Protein AF-A0A195DWX9-F1 (afdb_monomer_lite)

Sequence (64 aa):
MCLEAIDFKLDAWPYVMKWYDNFKRKHPDLWEIAASGMREISYFEKHPPVSDMDHPIHPVRKSA

Structure (mmCIF, N/CA/C/O backbone):
data_AF-A0A195DWX9-F1
#
_entry.id   AF-A0A195DWX9-F1
#
loop_
_atom_site.group_PDB
_atom_site.id
_atom_site.type_symbol
_atom_site.label_atom_id
_atom_site.label_alt_id
_atom_site.label_comp_id
_atom_site.label_asym_id
_atom_site.label_entity_id
_atom_site.label_seq_id
_atom_site.pdbx_PDB_ins_code
_atom_site.Cartn_x
_atom_site.Cartn_y
_atom_site.Cartn_z
_atom_site.occupancy
_atom_site.B_iso_or_equiv
_atom_site.auth_seq_id
_atom_site.auth_comp_id
_atom_site.auth_asym_id
_atom_site.auth_atom_id
_atom_site.pdbx_PDB_model_num
ATOM 1 N N . MET A 1 1 ? 0.994 -1.254 1.440 1.00 71.12 1 MET A N 1
ATOM 2 C CA . MET A 1 1 ? 1.047 -0.781 0.041 1.00 71.12 1 MET A CA 1
ATOM 3 C C . MET A 1 1 ? 2.078 -1.555 -0.749 1.00 71.12 1 MET A C 1
ATOM 5 O O . MET A 1 1 ? 1.726 -2.623 -1.209 1.00 71.12 1 MET A O 1
ATOM 9 N N . CYS A 1 2 ? 3.344 -1.139 -0.834 1.00 82.88 2 CYS A N 1
ATOM 10 C CA . CYS A 1 2 ? 4.314 -1.836 -1.694 1.00 82.88 2 CYS A CA 1
ATOM 11 C C . CYS A 1 2 ? 4.600 -3.282 -1.252 1.00 82.88 2 CYS A C 1
ATOM 13 O O . CYS A 1 2 ? 4.802 -4.143 -2.093 1.00 82.88 2 CYS A O 1
ATOM 15 N N . LEU A 1 3 ? 4.527 -3.562 0.055 1.00 86.25 3 LEU A N 1
ATOM 16 C CA . LEU A 1 3 ? 4.635 -4.925 0.590 1.00 86.25 3 LEU A CA 1
ATOM 17 C C . LEU A 1 3 ? 3.517 -5.858 0.086 1.00 86.25 3 LEU A C 1
ATOM 19 O O . LEU A 1 3 ? 3.762 -7.030 -0.159 1.00 86.25 3 LEU A O 1
ATOM 23 N N . GLU A 1 4 ? 2.305 -5.341 -0.137 1.00 87.25 4 GLU A N 1
ATOM 24 C CA . GLU A 1 4 ? 1.209 -6.141 -0.707 1.00 87.25 4 GLU A CA 1
ATOM 25 C C . GLU A 1 4 ? 1.469 -6.474 -2.181 1.00 87.25 4 GLU A C 1
ATOM 27 O O . GLU A 1 4 ? 1.153 -7.574 -2.619 1.00 87.25 4 GLU A O 1
ATOM 32 N N . ALA A 1 5 ? 2.089 -5.557 -2.932 1.00 88.12 5 ALA A N 1
ATOM 33 C CA . ALA A 1 5 ? 2.423 -5.768 -4.343 1.00 88.12 5 ALA A CA 1
ATOM 34 C C . ALA A 1 5 ? 3.430 -6.914 -4.562 1.00 88.12 5 ALA A C 1
ATOM 36 O O . ALA A 1 5 ? 3.505 -7.452 -5.661 1.00 88.12 5 ALA A O 1
ATOM 37 N N . ILE A 1 6 ? 4.166 -7.302 -3.516 1.00 87.31 6 ILE A N 1
ATOM 38 C CA . ILE A 1 6 ? 5.110 -8.431 -3.515 1.00 87.31 6 ILE A CA 1
ATOM 39 C C . ILE A 1 6 ? 4.591 -9.635 -2.700 1.00 87.31 6 ILE A C 1
ATOM 41 O O . ILE A 1 6 ? 5.366 -10.477 -2.262 1.00 87.31 6 ILE A O 1
ATOM 45 N N . ASP A 1 7 ? 3.281 -9.683 -2.440 1.00 88.81 7 ASP A N 1
ATOM 46 C CA . ASP A 1 7 ? 2.574 -10.714 -1.660 1.00 88.81 7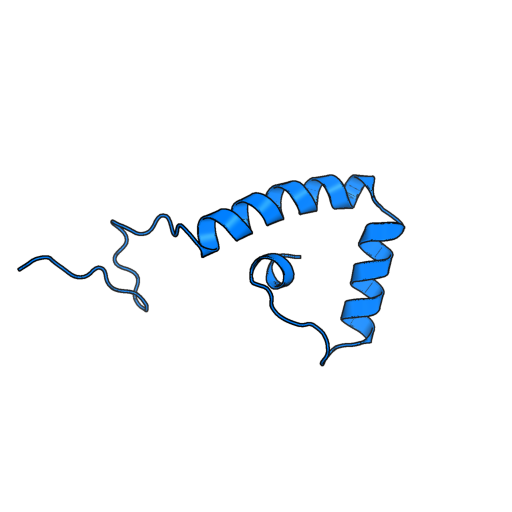 ASP A CA 1
ATOM 47 C C . ASP A 1 7 ? 3.078 -10.942 -0.219 1.00 88.81 7 ASP A C 1
ATOM 49 O O . ASP A 1 7 ? 2.846 -11.989 0.395 1.00 88.81 7 ASP A O 1
ATOM 53 N N . PHE A 1 8 ? 3.733 -9.943 0.376 1.00 91.31 8 PHE A N 1
ATOM 54 C CA . PHE A 1 8 ? 4.166 -10.017 1.766 1.00 91.31 8 PHE A CA 1
ATOM 55 C C . PHE A 1 8 ? 2.955 -9.989 2.707 1.00 91.31 8 PHE A C 1
ATOM 57 O O . PHE A 1 8 ? 2.129 -9.069 2.673 1.00 91.31 8 PHE A O 1
ATOM 64 N N . LYS A 1 9 ? 2.857 -10.990 3.586 1.00 92.12 9 LYS A N 1
ATOM 65 C CA . LYS A 1 9 ? 1.755 -11.101 4.546 1.00 92.12 9 LYS A CA 1
ATOM 66 C C . LYS A 1 9 ? 2.010 -10.214 5.765 1.00 92.12 9 LYS A C 1
ATOM 68 O O . LYS A 1 9 ? 3.101 -10.182 6.321 1.00 92.12 9 LYS A O 1
ATOM 73 N N . LEU A 1 10 ? 0.979 -9.477 6.177 1.00 92.50 10 LEU A N 1
ATOM 74 C CA . LEU A 1 10 ? 1.003 -8.598 7.356 1.00 92.50 10 LEU A CA 1
ATOM 75 C C . LEU A 1 10 ? 0.392 -9.265 8.599 1.00 92.50 10 LEU A C 1
ATOM 77 O O . LEU A 1 10 ? 0.024 -8.583 9.554 1.00 92.50 10 LEU A O 1
ATOM 81 N N . ASP A 1 11 ? 0.260 -10.587 8.582 1.00 92.69 11 ASP A N 1
ATOM 82 C CA . ASP A 1 11 ? -0.355 -11.406 9.630 1.00 92.69 11 ASP A CA 1
ATOM 83 C C . ASP A 1 11 ? 0.320 -11.232 10.998 1.00 92.69 11 ASP A C 1
ATOM 85 O O . ASP A 1 11 ? -0.367 -11.143 12.017 1.00 92.69 11 ASP A O 1
ATOM 89 N N . ALA A 1 12 ? 1.644 -11.064 11.023 1.00 96.50 12 ALA A N 1
ATOM 90 C CA . ALA A 1 12 ? 2.390 -10.764 12.245 1.00 96.50 12 ALA A CA 1
ATOM 91 C C . ALA A 1 12 ? 2.098 -9.363 12.836 1.00 96.50 12 ALA A C 1
ATOM 93 O O . ALA A 1 12 ? 2.462 -9.093 13.982 1.00 96.50 12 ALA A O 1
ATOM 94 N N . TRP A 1 13 ? 1.417 -8.471 12.103 1.00 96.00 13 TRP A N 1
ATOM 95 C CA . TRP A 1 13 ? 1.122 -7.094 12.524 1.00 96.00 13 TRP A CA 1
ATOM 96 C C . TRP A 1 13 ? -0.376 -6.764 12.404 1.00 96.00 13 TRP A C 1
ATOM 98 O O . TRP A 1 13 ? -0.785 -5.970 11.549 1.00 96.00 13 TRP A O 1
ATOM 108 N N . PRO A 1 14 ? -1.226 -7.292 13.303 1.00 96.38 14 PRO A N 1
ATOM 109 C CA . PRO A 1 14 ? -2.683 -7.196 13.180 1.00 96.38 14 PRO A CA 1
ATOM 110 C C . PRO A 1 14 ? -3.210 -5.755 13.183 1.00 96.38 14 PRO A C 1
ATOM 112 O O . PRO A 1 14 ? -4.170 -5.438 12.479 1.00 96.38 14 PRO A O 1
ATOM 115 N N . TYR A 1 15 ? -2.577 -4.850 13.935 1.00 97.56 15 TYR A N 1
ATOM 116 C CA . TYR A 1 15 ? -2.967 -3.437 13.945 1.00 97.56 15 TYR A CA 1
ATOM 117 C C . TYR A 1 15 ? -2.588 -2.709 12.655 1.00 97.56 15 TYR A C 1
ATOM 119 O O . TYR A 1 15 ? -3.340 -1.841 12.214 1.00 97.56 15 TYR A O 1
ATOM 127 N N . VAL A 1 16 ? -1.469 -3.085 12.028 1.00 95.88 16 VAL A N 1
ATOM 128 C CA . VAL A 1 16 ? -1.054 -2.533 10.731 1.00 95.88 16 VAL A CA 1
ATOM 129 C C . VAL A 1 16 ? -2.006 -3.017 9.646 1.00 95.88 16 VAL A C 1
ATOM 131 O O . VAL A 1 16 ? -2.517 -2.198 8.889 1.00 95.88 16 VAL A O 1
ATOM 134 N N . MET A 1 17 ? -2.319 -4.316 9.627 1.00 95.31 17 MET A N 1
ATOM 135 C CA . MET A 1 17 ? -3.310 -4.892 8.716 1.00 95.31 17 MET A CA 1
ATOM 136 C C . MET A 1 17 ? -4.672 -4.194 8.860 1.00 95.31 17 MET A C 1
ATOM 138 O O . MET A 1 17 ? -5.216 -3.682 7.886 1.00 95.31 17 MET A O 1
ATOM 142 N N . LYS A 1 18 ? -5.169 -4.032 10.095 1.00 96.56 18 LYS A N 1
ATOM 143 C CA . LYS A 1 18 ? -6.432 -3.329 10.368 1.00 96.56 18 LYS A CA 1
ATOM 144 C C . LYS A 1 18 ? -6.407 -1.858 9.949 1.00 96.56 18 LYS A C 1
ATOM 146 O O . LYS A 1 18 ? -7.413 -1.348 9.453 1.00 96.56 18 LYS A O 1
ATOM 151 N N . TRP A 1 19 ? -5.318 -1.136 10.208 1.00 96.56 19 TRP A N 1
ATOM 152 C CA . TRP A 1 19 ? -5.171 0.252 9.759 1.00 96.56 19 TRP A CA 1
ATOM 153 C C . TRP A 1 19 ? -5.230 0.328 8.234 1.00 96.56 19 TRP A C 1
ATOM 155 O O . TRP A 1 19 ? -5.975 1.138 7.684 1.00 96.56 19 TRP A O 1
ATOM 165 N N . TYR A 1 20 ? -4.504 -0.566 7.572 1.00 95.06 20 TYR A N 1
ATOM 166 C CA . TYR A 1 20 ? -4.386 -0.603 6.130 1.00 95.06 20 TYR A CA 1
ATOM 167 C C . TYR A 1 20 ? -5.723 -0.911 5.447 1.00 95.06 20 TYR A C 1
ATOM 169 O O . TYR A 1 20 ? -6.149 -0.158 4.575 1.00 95.06 20 TYR A O 1
ATOM 177 N N . ASP A 1 21 ? -6.455 -1.923 5.915 1.00 94.81 21 ASP A N 1
ATOM 178 C CA . ASP A 1 21 ? -7.790 -2.248 5.396 1.00 94.81 21 ASP A CA 1
ATOM 179 C C . ASP A 1 21 ? -8.791 -1.110 5.625 1.00 94.81 21 ASP A C 1
ATOM 181 O O . ASP A 1 21 ? -9.621 -0.794 4.767 1.00 94.81 21 ASP A O 1
ATOM 185 N N . ASN A 1 22 ? -8.705 -0.439 6.779 1.00 97.56 22 ASN A N 1
ATOM 186 C CA . ASN A 1 22 ? -9.537 0.728 7.049 1.00 97.56 22 ASN A CA 1
ATOM 187 C C . ASN A 1 22 ? -9.204 1.902 6.131 1.00 97.56 22 ASN A C 1
ATOM 189 O O . ASN A 1 22 ? -10.132 2.597 5.724 1.00 97.56 22 ASN A O 1
ATOM 193 N N . PHE A 1 23 ? -7.932 2.122 5.801 1.00 96.19 23 PHE A N 1
ATOM 194 C CA . PHE A 1 23 ? -7.525 3.164 4.864 1.00 96.19 23 PHE A CA 1
ATOM 195 C C . PHE A 1 23 ? -8.151 2.931 3.485 1.00 96.19 23 PHE A C 1
ATOM 197 O O . PHE A 1 23 ? -8.859 3.813 3.000 1.00 96.19 23 PHE A O 1
ATOM 204 N N . LYS A 1 24 ? -8.011 1.718 2.923 1.00 95.19 24 LYS A N 1
ATOM 205 C CA . LYS A 1 24 ? -8.599 1.354 1.618 1.00 95.19 24 LYS A CA 1
ATOM 206 C C . LYS A 1 24 ? -10.103 1.624 1.558 1.00 95.19 24 LYS A C 1
ATOM 208 O O . LYS A 1 2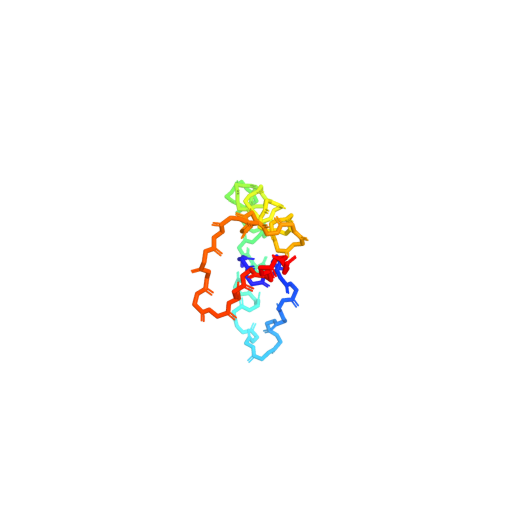4 ? -10.614 2.124 0.564 1.00 95.19 24 LYS A O 1
ATOM 213 N N . ARG A 1 25 ? -10.820 1.285 2.636 1.00 97.06 25 ARG A N 1
ATOM 214 C CA . ARG A 1 25 ? -12.283 1.407 2.705 1.00 97.06 25 ARG A CA 1
ATOM 215 C C . ARG A 1 25 ? -12.765 2.833 2.965 1.00 97.06 25 ARG A C 1
ATOM 217 O O . ARG A 1 25 ? -13.817 3.210 2.463 1.00 97.06 25 ARG A O 1
ATOM 224 N N . LYS A 1 26 ? -12.062 3.592 3.810 1.00 98.19 26 LYS A N 1
ATOM 225 C CA . LYS A 1 26 ? -12.497 4.933 4.238 1.00 98.19 26 LYS A CA 1
ATOM 226 C C . LYS A 1 26 ? -12.052 6.045 3.293 1.00 98.19 26 LYS A C 1
ATOM 228 O O . LYS A 1 26 ? -12.701 7.083 3.275 1.00 98.19 26 LYS A O 1
ATOM 233 N N . HIS A 1 27 ? -10.980 5.825 2.537 1.00 97.25 27 HIS A N 1
ATOM 234 C CA . HIS A 1 27 ? -10.408 6.795 1.604 1.00 97.25 27 HIS A CA 1
ATOM 235 C C . HIS A 1 27 ? -10.178 6.143 0.230 1.00 97.25 27 HIS A C 1
ATOM 237 O O . HIS A 1 27 ? -9.029 5.977 -0.189 1.00 97.25 27 HIS A O 1
ATOM 243 N N . PRO A 1 28 ? -11.249 5.686 -0.450 1.00 96.62 28 PRO A N 1
ATOM 244 C CA . PRO A 1 28 ? -11.130 4.971 -1.721 1.00 96.62 28 PRO A CA 1
ATOM 245 C C . PRO A 1 28 ? -10.512 5.832 -2.835 1.00 96.62 28 PRO A C 1
ATOM 247 O O . PRO A 1 28 ? -9.808 5.306 -3.689 1.00 96.62 28 PRO A O 1
ATOM 250 N N . ASP A 1 29 ? -10.723 7.145 -2.785 1.00 96.69 29 ASP A N 1
ATOM 251 C CA . ASP A 1 29 ? -10.139 8.151 -3.673 1.00 96.69 29 ASP A CA 1
ATOM 252 C C . ASP A 1 29 ? -8.608 8.206 -3.559 1.00 96.69 29 ASP A C 1
ATOM 254 O O . ASP A 1 29 ? -7.889 8.147 -4.555 1.00 96.69 29 ASP A O 1
ATOM 258 N N . LEU A 1 30 ? -8.086 8.235 -2.330 1.00 95.69 30 LEU A N 1
ATOM 259 C CA . LEU A 1 30 ? -6.643 8.187 -2.084 1.00 95.69 30 LEU A CA 1
ATOM 260 C C . LEU A 1 30 ? -6.069 6.800 -2.384 1.00 95.69 30 LEU A C 1
ATOM 262 O O . LEU A 1 30 ? -4.932 6.667 -2.846 1.00 95.69 30 LEU A O 1
ATOM 266 N N . TRP A 1 31 ? -6.853 5.755 -2.125 1.00 95.38 31 TRP A N 1
ATOM 267 C CA . TRP A 1 31 ? -6.468 4.386 -2.423 1.00 95.38 31 TRP A CA 1
ATOM 268 C C . TRP A 1 31 ? -6.315 4.130 -3.924 1.00 95.38 31 TRP A C 1
ATOM 270 O O . TRP A 1 31 ? -5.412 3.395 -4.315 1.00 95.38 31 TRP A O 1
ATOM 280 N N . GLU A 1 32 ? -7.136 4.744 -4.773 1.00 95.38 32 GLU A N 1
ATOM 281 C CA . GLU A 1 32 ? -7.056 4.578 -6.227 1.00 95.38 32 GLU A CA 1
ATOM 282 C C . GLU A 1 32 ? -5.680 4.981 -6.784 1.00 95.38 32 GLU A C 1
ATOM 284 O O . GLU A 1 32 ? -5.089 4.248 -7.585 1.00 95.38 32 GLU A O 1
ATOM 289 N N . ILE A 1 33 ? -5.116 6.081 -6.273 1.00 94.00 33 ILE A N 1
ATOM 290 C CA . ILE A 1 33 ? -3.766 6.553 -6.617 1.00 94.00 33 ILE A CA 1
ATOM 291 C C . ILE A 1 33 ? -2.729 5.482 -6.25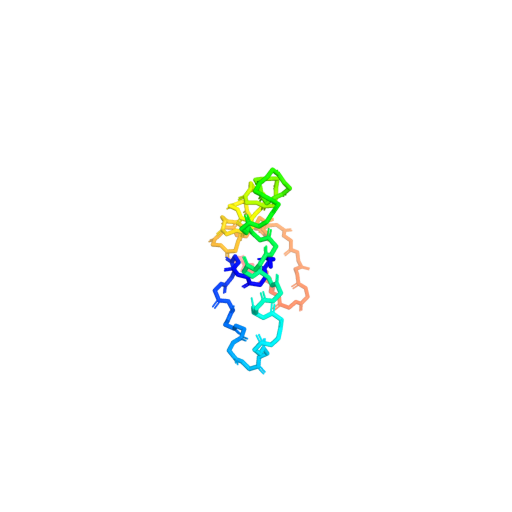8 1.00 94.00 33 ILE A C 1
ATOM 293 O O . ILE A 1 33 ? -1.905 5.081 -7.086 1.00 94.00 33 ILE A O 1
ATOM 297 N N . ALA A 1 34 ? -2.799 4.968 -5.029 1.00 92.25 34 ALA A N 1
ATOM 298 C CA . ALA A 1 34 ? -1.913 3.912 -4.556 1.00 92.25 34 ALA A CA 1
ATOM 299 C C . ALA A 1 34 ? -2.060 2.614 -5.366 1.00 92.25 34 ALA A C 1
ATOM 301 O O . ALA A 1 34 ? -1.063 1.973 -5.697 1.00 92.25 34 ALA A O 1
ATOM 302 N N . ALA A 1 35 ? -3.289 2.231 -5.716 1.00 92.44 35 ALA A N 1
ATOM 303 C CA . ALA A 1 35 ? -3.591 1.021 -6.470 1.00 92.44 35 ALA A CA 1
ATOM 304 C C . ALA A 1 35 ? -3.033 1.053 -7.899 1.00 92.44 35 ALA A C 1
ATOM 306 O O . ALA A 1 35 ? -2.702 -0.003 -8.444 1.00 92.44 35 ALA A O 1
ATOM 307 N N . SER A 1 36 ? -2.905 2.236 -8.510 1.00 92.62 36 SER A N 1
ATOM 308 C CA . SER A 1 36 ? -2.184 2.385 -9.780 1.00 92.62 36 SER A CA 1
ATOM 309 C C . SER A 1 36 ? -0.699 2.057 -9.615 1.00 92.62 36 SER A C 1
ATOM 311 O O . SER A 1 36 ? -0.194 1.159 -10.285 1.00 92.62 36 SER A O 1
ATOM 313 N N . GLY A 1 37 ? -0.021 2.689 -8.651 1.00 90.94 37 GLY A N 1
ATOM 314 C CA . GLY A 1 37 ? 1.401 2.431 -8.394 1.00 90.94 37 GLY A CA 1
ATOM 315 C C . GLY A 1 37 ? 1.689 0.980 -7.988 1.00 90.94 37 GLY A C 1
ATOM 316 O O . GLY A 1 37 ? 2.676 0.393 -8.418 1.00 90.94 37 GLY A O 1
ATOM 317 N N . MET A 1 38 ? 0.801 0.342 -7.220 1.00 91.19 38 MET A N 1
ATOM 318 C CA . MET A 1 38 ? 0.960 -1.072 -6.859 1.00 91.19 38 MET A CA 1
ATOM 319 C C . MET A 1 38 ? 0.898 -2.018 -8.063 1.00 91.19 38 MET A C 1
ATOM 321 O O . MET A 1 38 ? 1.587 -3.039 -8.054 1.00 91.19 38 MET A O 1
ATOM 325 N N . ARG A 1 39 ? 0.103 -1.704 -9.096 1.00 91.31 39 ARG A N 1
ATOM 326 C CA . ARG A 1 39 ? 0.067 -2.498 -10.336 1.00 91.31 39 ARG A CA 1
ATOM 327 C C . ARG A 1 39 ? 1.404 -2.436 -11.069 1.00 91.31 39 ARG A C 1
ATOM 329 O O . ARG A 1 39 ? 1.890 -3.473 -11.510 1.00 91.31 39 ARG A O 1
ATOM 336 N N . GLU A 1 40 ? 2.017 -1.258 -11.133 1.00 91.38 40 GLU A N 1
ATOM 337 C CA . GLU A 1 40 ? 3.354 -1.087 -11.711 1.00 91.38 40 GLU A CA 1
ATOM 338 C C . GLU A 1 40 ? 4.419 -1.834 -10.903 1.00 91.38 40 GLU A C 1
ATOM 340 O O . GLU A 1 40 ? 5.201 -2.589 -11.471 1.00 91.38 40 GLU A O 1
ATOM 345 N N . ILE A 1 41 ? 4.405 -1.714 -9.572 1.00 90.00 41 ILE A N 1
ATOM 346 C CA . ILE A 1 41 ? 5.339 -2.448 -8.702 1.00 90.00 41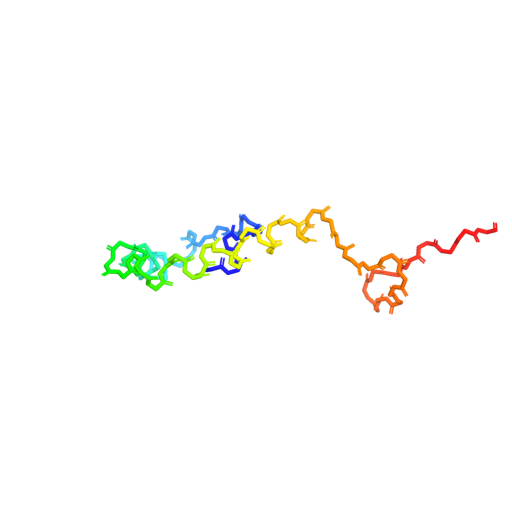 ILE A CA 1
ATOM 347 C C . ILE A 1 41 ? 5.189 -3.962 -8.897 1.00 90.00 41 ILE A C 1
ATOM 349 O O . ILE A 1 41 ? 6.190 -4.656 -9.040 1.00 90.00 41 ILE A O 1
ATOM 353 N N . SER A 1 42 ? 3.953 -4.467 -8.970 1.00 89.19 42 SER A N 1
ATOM 354 C CA . SER A 1 42 ? 3.684 -5.893 -9.218 1.00 89.19 42 SER A CA 1
ATOM 355 C C . SER A 1 42 ? 4.192 -6.349 -10.591 1.00 89.19 42 SER A C 1
ATOM 357 O O . SER A 1 42 ? 4.562 -7.507 -10.770 1.00 89.19 42 SER A O 1
ATOM 359 N N . TYR A 1 43 ? 4.185 -5.456 -11.586 1.00 90.38 43 TYR A N 1
ATOM 360 C CA . TYR A 1 43 ? 4.751 -5.734 -12.901 1.00 90.38 43 TYR A CA 1
ATOM 361 C C . TYR A 1 43 ? 6.279 -5.792 -12.843 1.00 90.38 43 TYR A C 1
ATOM 363 O O . TYR A 1 43 ? 6.851 -6.762 -13.334 1.00 90.38 43 TYR A O 1
ATOM 371 N N . PHE A 1 44 ? 6.929 -4.802 -12.225 1.00 86.88 44 PHE A N 1
ATOM 372 C CA . PHE A 1 44 ? 8.390 -4.724 -12.135 1.00 86.88 44 PHE A CA 1
ATOM 373 C C . PHE A 1 44 ? 9.006 -5.779 -11.220 1.00 86.88 44 PHE A C 1
ATOM 375 O O . PHE A 1 44 ? 10.127 -6.203 -11.473 1.00 86.88 44 PHE A O 1
ATOM 382 N N . GLU A 1 45 ? 8.287 -6.244 -10.198 1.00 85.00 45 GLU A N 1
ATOM 383 C CA . GLU A 1 45 ? 8.721 -7.388 -9.388 1.00 85.00 45 GLU A CA 1
ATOM 384 C C . GLU A 1 45 ? 8.901 -8.645 -10.256 1.00 85.00 45 GLU A C 1
ATOM 386 O O . GLU A 1 45 ? 9.893 -9.357 -10.116 1.00 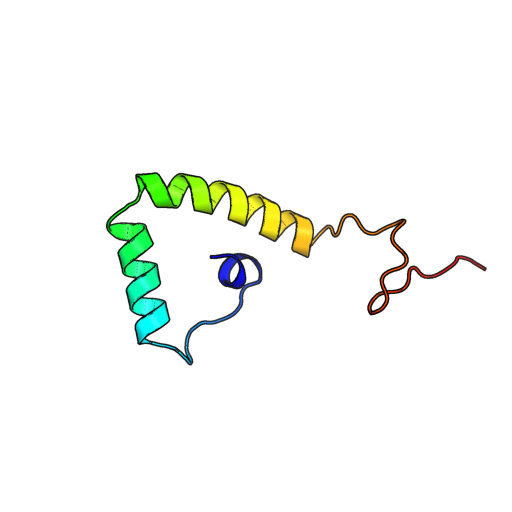85.00 45 GLU A O 1
ATOM 391 N N . LYS A 1 46 ? 8.015 -8.843 -11.240 1.00 85.19 46 LYS A N 1
ATOM 392 C CA . LYS A 1 46 ? 8.075 -9.954 -12.206 1.00 85.19 46 LYS A CA 1
ATOM 393 C C . LYS A 1 46 ? 8.952 -9.661 -13.425 1.00 85.19 46 LYS A C 1
ATOM 395 O O . LYS A 1 46 ? 9.431 -10.590 -14.069 1.00 85.19 46 LYS A O 1
ATOM 400 N N . HIS A 1 47 ? 9.139 -8.384 -13.753 1.00 84.75 47 HIS A N 1
ATOM 401 C CA . HIS A 1 47 ? 9.870 -7.901 -14.929 1.00 84.75 47 HIS A CA 1
ATOM 402 C C . HIS A 1 47 ? 10.860 -6.804 -14.519 1.00 84.75 47 HIS A C 1
ATOM 404 O O . HIS A 1 47 ? 10.664 -5.629 -14.852 1.00 84.75 47 HIS A O 1
ATOM 410 N N . PRO A 1 48 ? 11.911 -7.152 -13.761 1.00 76.81 48 PRO A N 1
ATOM 411 C CA . PRO A 1 48 ? 12.831 -6.160 -13.235 1.00 76.81 48 PRO A CA 1
ATOM 412 C C . PRO A 1 48 ? 13.597 -5.489 -14.392 1.00 76.81 48 PRO A C 1
ATOM 414 O O . PRO A 1 48 ? 14.207 -6.188 -15.206 1.00 76.81 48 PRO A O 1
ATOM 417 N N . PRO A 1 49 ? 13.605 -4.144 -14.492 1.00 72.06 49 PRO A N 1
ATOM 418 C CA . PRO A 1 49 ? 14.254 -3.406 -15.580 1.00 72.06 49 PRO A CA 1
ATOM 419 C C . PRO A 1 49 ? 15.770 -3.275 -15.342 1.00 72.06 49 PRO A C 1
ATOM 421 O O . PRO A 1 49 ? 16.328 -2.182 -15.343 1.00 72.06 49 PRO A O 1
ATOM 424 N N . VAL A 1 50 ? 16.438 -4.397 -15.064 1.00 68.12 50 VAL A N 1
ATOM 425 C CA . VAL A 1 50 ? 17.835 -4.450 -14.590 1.00 68.12 50 VAL A CA 1
ATOM 426 C C . VAL A 1 50 ? 18.768 -5.196 -15.542 1.00 68.12 50 VAL A C 1
ATOM 428 O O . VAL A 1 50 ? 19.884 -5.526 -15.157 1.00 68.12 50 VAL A O 1
ATOM 431 N N . SER A 1 51 ? 18.344 -5.456 -16.783 1.00 64.31 51 SER A N 1
ATOM 432 C CA . SER A 1 51 ? 19.135 -6.214 -17.768 1.00 64.31 51 SER A CA 1
ATOM 433 C C . SER A 1 51 ? 20.536 -5.643 -18.012 1.00 64.31 51 SER A C 1
ATOM 435 O O . SER A 1 51 ? 21.445 -6.414 -18.301 1.00 64.31 51 SER A O 1
ATOM 437 N N . ASP A 1 52 ? 20.723 -4.335 -17.810 1.00 67.75 52 ASP A N 1
ATOM 438 C CA . ASP A 1 52 ? 22.005 -3.640 -17.987 1.00 67.75 52 ASP A CA 1
ATOM 439 C C . ASP A 1 52 ? 22.588 -3.076 -16.675 1.00 67.75 52 ASP A C 1
ATOM 441 O O . ASP A 1 52 ? 23.564 -2.326 -16.692 1.00 67.75 52 ASP A O 1
ATOM 445 N N . MET A 1 53 ? 21.989 -3.396 -15.521 1.00 70.12 53 MET A N 1
ATOM 446 C CA . MET A 1 53 ? 22.381 -2.821 -14.233 1.00 70.12 53 MET A CA 1
ATOM 447 C C . MET A 1 53 ? 23.334 -3.767 -13.495 1.00 70.12 53 MET A C 1
ATOM 449 O O . MET A 1 53 ? 22.951 -4.877 -13.132 1.00 70.12 53 MET A O 1
ATOM 453 N N . ASP A 1 54 ? 24.570 -3.328 -13.232 1.00 71.25 54 ASP A N 1
ATOM 454 C CA . ASP A 1 54 ? 25.533 -4.082 -12.414 1.00 71.25 54 ASP A CA 1
ATOM 455 C C . ASP A 1 54 ? 25.142 -3.978 -10.928 1.00 71.25 54 ASP A C 1
ATOM 457 O O . ASP A 1 54 ? 25.670 -3.175 -10.157 1.00 71.25 54 ASP A O 1
ATOM 461 N N . HIS A 1 55 ? 24.090 -4.711 -10.552 1.00 67.81 55 HIS A N 1
ATOM 462 C CA . HIS A 1 55 ? 23.505 -4.640 -9.221 1.00 67.81 55 HIS A CA 1
ATOM 463 C C . HIS A 1 55 ? 24.385 -5.400 -8.213 1.00 67.81 55 HIS A C 1
ATOM 465 O O . HIS A 1 55 ? 24.629 -6.594 -8.405 1.00 67.81 55 HIS A O 1
ATOM 471 N N . PRO A 1 56 ? 24.786 -4.789 -7.080 1.00 74.56 56 PRO A N 1
ATOM 472 C CA . PRO A 1 56 ? 25.750 -5.380 -6.142 1.00 74.56 56 PRO A CA 1
ATOM 473 C C . PRO A 1 56 ? 25.275 -6.692 -5.496 1.00 74.56 56 PRO A C 1
ATOM 475 O O . PRO A 1 56 ? 26.090 -7.465 -5.001 1.00 74.56 56 PRO A O 1
ATOM 478 N N . ILE A 1 57 ? 23.963 -6.951 -5.498 1.00 73.25 57 ILE A N 1
ATOM 479 C CA . ILE A 1 57 ? 23.348 -8.177 -4.955 1.00 73.25 57 ILE A CA 1
ATOM 480 C C . ILE A 1 57 ? 22.843 -9.109 -6.079 1.00 73.25 57 ILE A C 1
ATOM 482 O O . ILE A 1 57 ? 22.651 -10.301 -5.857 1.00 73.25 57 ILE A O 1
ATOM 486 N N . HIS A 1 58 ? 22.655 -8.594 -7.301 1.00 64.62 58 HIS A N 1
ATOM 487 C CA . HIS A 1 58 ? 22.075 -9.335 -8.433 1.00 64.62 58 HIS A CA 1
ATOM 488 C C . HIS A 1 58 ? 22.874 -9.080 -9.723 1.00 64.62 58 HIS A C 1
ATOM 490 O O . HIS A 1 58 ? 22.358 -8.445 -10.642 1.00 64.62 58 HIS A O 1
ATOM 496 N N . PRO A 1 59 ? 24.137 -9.536 -9.799 1.00 65.19 59 PRO A N 1
ATOM 497 C CA . PRO A 1 59 ? 24.982 -9.281 -10.957 1.00 65.19 59 PRO A CA 1
ATOM 498 C C . PRO A 1 59 ? 24.409 -9.944 -12.214 1.00 65.19 59 PRO A C 1
ATOM 500 O O . PRO A 1 59 ? 23.989 -11.107 -12.191 1.00 65.19 59 PRO A O 1
ATOM 503 N N . VAL A 1 60 ? 24.426 -9.216 -13.331 1.00 67.00 60 VAL A N 1
ATOM 504 C CA . VAL A 1 60 ? 24.031 -9.754 -14.637 1.00 67.00 60 VAL A CA 1
ATOM 505 C C . VAL A 1 60 ? 25.014 -10.861 -15.024 1.00 67.00 60 VAL A C 1
ATOM 507 O O . VAL A 1 60 ? 26.233 -10.672 -14.978 1.00 67.00 60 VAL A O 1
ATOM 510 N N . ARG A 1 61 ? 24.503 -12.039 -15.415 1.00 62.72 61 ARG A N 1
ATOM 511 C CA . ARG A 1 61 ? 25.347 -13.102 -15.982 1.00 62.72 61 ARG A CA 1
ATOM 512 C C . ARG A 1 61 ? 25.978 -12.575 -17.269 1.00 62.72 61 ARG A C 1
ATOM 514 O O . ARG A 1 61 ? 25.301 -12.463 -18.287 1.00 62.72 61 ARG A O 1
ATOM 521 N N . LYS A 1 62 ? 27.273 -12.262 -17.223 1.00 61.09 62 LYS A N 1
ATOM 522 C CA . LYS A 1 62 ? 28.049 -11.950 -18.425 1.00 61.09 62 LYS A CA 1
ATOM 523 C C . LYS A 1 62 ? 28.065 -13.207 -19.294 1.00 61.09 62 LYS A C 1
ATOM 525 O O . LYS A 1 62 ? 28.485 -14.265 -18.826 1.00 61.09 62 LYS A O 1
ATOM 530 N N . SER A 1 63 ? 27.546 -13.104 -20.515 1.00 62.81 63 SER A N 1
ATOM 531 C CA . SER A 1 63 ? 27.694 -14.176 -21.504 1.00 62.81 63 SER A CA 1
ATOM 532 C C . SER A 1 63 ? 29.187 -14.307 -21.813 1.00 62.81 63 SER A C 1
ATOM 534 O O . SER A 1 63 ? 29.836 -13.288 -22.053 1.00 62.81 63 SER A O 1
ATOM 536 N N . ALA A 1 64 ? 29.717 -15.524 -21.682 1.00 53.56 64 ALA A N 1
ATOM 537 C CA . ALA A 1 64 ? 31.121 -15.850 -21.933 1.00 53.56 64 ALA A CA 1
ATOM 538 C C . ALA A 1 64 ? 31.475 -15.751 -23.421 1.00 53.56 64 ALA A C 1
ATOM 540 O O . ALA A 1 64 ? 30.580 -16.035 -24.250 1.00 53.56 64 ALA A O 1
#

Foldseek 3Di:
DLCVLVVNDCVVPV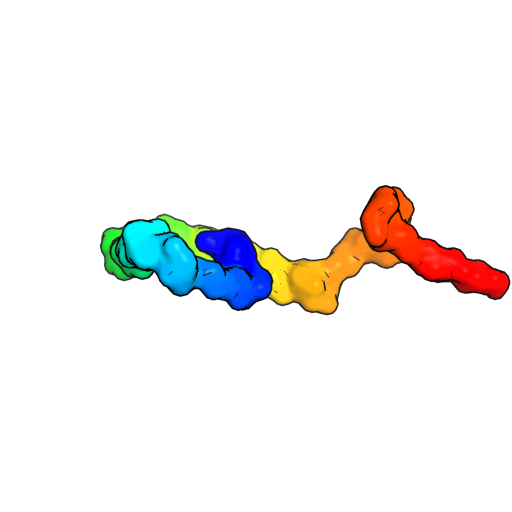VVVVVVVCCCVVCVVVVVVVVVVSVVSNVCVVVPPCCPPCDPVDGHPDDD

Organism: NCBI:txid471704

pLDDT: mean 85.51, std 12.16, range [53.56, 98.19]

Secondary structure (DSSP, 8-state):
-HHHHTT---TT-HHHHHHHHHHHHH-HHHHHHHHHHHHHHHHHHHS-S-TT--BTTB------

Radius of gyration: 16.33 Å; chains: 1; bounding box: 44×24×36 Å